Protein AF-A0A9E1UVN9-F1 (afdb_monomer_lite)

Secondary structure (DSSP, 8-state):
-HHHHHHHHHHHHHHHHTGGGS-TT---HHHHHHHHHHHHHHHHHHHHHHHH---HHHHHHHHHHHHHHHHHHHHHHHHHHHHHHHTT--

Sequence (90 aa):
MTWILVAYLLALVYIAGNRDKFPKNMSLWPAWLWFSLVPVSRFVFALFRAGNMRSVRDLALIEVWADGIGWLLLGLSFLCLADIFERQDK

pLDDT: mean 82.47, std 8.05, range [56.66, 91.25]

Foldseek 3Di:
DVVVLVVVVVVLVVCVVVVVVPDPPQDLPQLVVLSVVLVVLLVVLVCCVVPPDPDPVVVVVSVVVNVVSNVVSNVSSVVSVVVSVVVVVD

Structure (mmCIF, N/CA/C/O backbone):
data_AF-A0A9E1UVN9-F1
#
_entry.id   AF-A0A9E1UVN9-F1
#
loop_
_atom_site.group_PDB
_atom_site.id
_atom_site.type_symbol
_atom_site.label_atom_id
_atom_site.label_alt_id
_atom_site.label_comp_id
_atom_site.label_asym_id
_atom_site.label_entity_id
_atom_site.label_seq_id
_atom_site.pdbx_PDB_ins_code
_atom_site.Cartn_x
_atom_site.Cartn_y
_atom_site.Cartn_z
_atom_site.occupancy
_atom_site.B_iso_or_equiv
_atom_site.auth_seq_id
_atom_site.auth_comp_id
_atom_site.auth_asym_id
_atom_site.auth_atom_id
_atom_site.pdbx_PDB_model_num
ATOM 1 N N . MET A 1 1 ? 7.604 -9.471 1.417 1.00 67.75 1 MET A N 1
ATOM 2 C CA . MET A 1 1 ? 6.579 -8.403 1.506 1.00 67.75 1 MET A CA 1
ATOM 3 C C . MET A 1 1 ? 5.153 -8.934 1.359 1.00 67.75 1 MET A C 1
ATOM 5 O O . MET A 1 1 ? 4.322 -8.613 2.194 1.00 67.75 1 MET A O 1
ATOM 9 N N . THR A 1 2 ? 4.860 -9.782 0.368 1.00 77.75 2 THR A N 1
ATOM 10 C CA . THR A 1 2 ? 3.499 -10.288 0.089 1.00 77.75 2 THR A CA 1
ATOM 11 C C . THR A 1 2 ? 2.823 -10.936 1.301 1.00 77.75 2 THR A C 1
ATOM 13 O O . THR A 1 2 ? 1.681 -10.618 1.595 1.00 77.75 2 THR A O 1
ATOM 16 N N . TRP A 1 3 ? 3.550 -11.755 2.069 1.00 84.88 3 TRP A N 1
ATOM 17 C CA . TRP A 1 3 ? 3.033 -12.375 3.296 1.00 84.88 3 TRP A CA 1
ATOM 18 C C . TRP A 1 3 ? 2.610 -11.366 4.373 1.00 84.88 3 TRP A C 1
ATOM 20 O O . TRP A 1 3 ? 1.589 -11.562 5.022 1.00 84.88 3 TRP A O 1
ATOM 30 N N . ILE A 1 4 ? 3.350 -10.262 4.521 1.00 85.12 4 ILE A N 1
ATOM 31 C CA . ILE A 1 4 ? 3.026 -9.191 5.477 1.00 85.12 4 ILE A CA 1
ATOM 32 C C . ILE A 1 4 ? 1.759 -8.457 5.027 1.00 85.12 4 ILE A C 1
ATOM 34 O O . ILE A 1 4 ? 0.889 -8.186 5.846 1.00 85.12 4 ILE A O 1
ATOM 38 N N . LEU A 1 5 ? 1.618 -8.198 3.722 1.00 85.50 5 LEU A N 1
ATOM 39 C CA . LEU A 1 5 ? 0.407 -7.592 3.161 1.00 85.50 5 LEU A CA 1
ATOM 40 C C . LEU A 1 5 ? -0.821 -8.485 3.359 1.00 85.50 5 LEU A C 1
ATOM 42 O O . LEU A 1 5 ? -1.878 -7.980 3.713 1.00 85.50 5 LEU A O 1
ATOM 46 N N . VAL A 1 6 ? -0.681 -9.800 3.168 1.00 87.06 6 VAL A N 1
ATOM 47 C CA . VAL A 1 6 ? -1.769 -10.766 3.391 1.00 87.06 6 VAL A CA 1
ATOM 48 C C . VAL A 1 6 ? -2.156 -10.815 4.868 1.00 87.06 6 VAL A C 1
ATOM 50 O O . VAL A 1 6 ? -3.337 -10.710 5.186 1.00 87.06 6 VAL A O 1
ATOM 53 N N . ALA A 1 7 ? -1.182 -10.917 5.776 1.00 88.31 7 ALA A N 1
ATOM 54 C CA . ALA A 1 7 ? -1.445 -10.911 7.215 1.00 88.31 7 ALA A CA 1
ATOM 55 C C . ALA A 1 7 ? -2.132 -9.610 7.664 1.00 88.31 7 ALA A C 1
ATOM 57 O O . ALA A 1 7 ? -3.100 -9.644 8.423 1.00 88.31 7 ALA A O 1
ATOM 58 N N . TYR A 1 8 ? -1.679 -8.465 7.151 1.00 87.38 8 TYR A N 1
ATOM 59 C CA . TYR A 1 8 ? -2.262 -7.168 7.474 1.00 87.38 8 TYR A CA 1
ATOM 60 C C . TYR A 1 8 ? -3.662 -6.978 6.873 1.00 87.38 8 TYR A C 1
ATOM 62 O O . TYR A 1 8 ? -4.553 -6.469 7.549 1.00 87.38 8 TYR A O 1
ATOM 70 N N . LEU A 1 9 ? -3.898 -7.455 5.646 1.00 88.56 9 LEU A N 1
ATOM 71 C CA . LEU A 1 9 ? -5.231 -7.484 5.044 1.00 88.56 9 LEU A CA 1
ATOM 72 C C . LEU A 1 9 ? -6.199 -8.311 5.895 1.00 88.56 9 LEU A C 1
ATOM 74 O O . LEU A 1 9 ? -7.302 -7.853 6.175 1.00 88.56 9 LEU A O 1
ATOM 78 N N . LEU A 1 10 ? -5.785 -9.500 6.343 1.00 88.94 10 LEU A N 1
ATOM 79 C CA . LEU A 1 10 ? -6.599 -10.339 7.225 1.00 88.94 10 LEU A CA 1
ATOM 80 C C . LEU A 1 10 ? -6.921 -9.621 8.541 1.00 88.94 10 LEU A C 1
ATOM 82 O O . LEU A 1 10 ? -8.062 -9.679 8.994 1.00 88.94 10 LEU A O 1
ATOM 86 N N . ALA A 1 11 ? -5.959 -8.896 9.117 1.00 87.06 11 ALA A N 1
ATOM 87 C CA . ALA A 1 11 ? -6.187 -8.087 10.311 1.00 87.06 11 ALA A CA 1
ATOM 88 C C . ALA A 1 11 ? -7.198 -6.952 10.055 1.00 87.06 11 ALA A C 1
ATOM 90 O O . ALA A 1 11 ? -8.152 -6.803 10.816 1.00 87.06 11 ALA A O 1
ATOM 91 N N . LEU A 1 12 ? -7.049 -6.195 8.961 1.00 85.8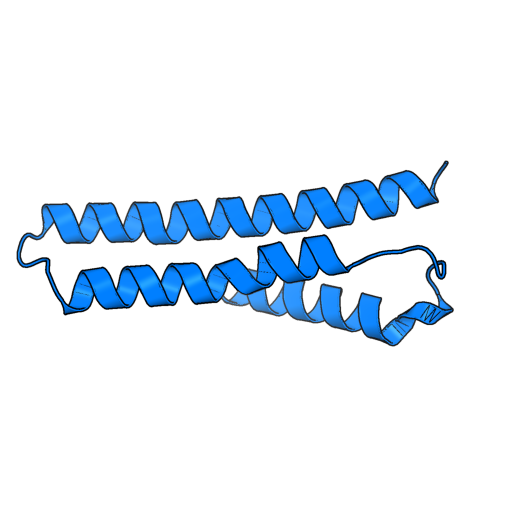1 12 LEU A N 1
ATOM 92 C CA . LEU A 1 12 ? -7.994 -5.139 8.575 1.00 85.81 12 LEU A CA 1
ATOM 93 C C . LEU A 1 12 ? -9.406 -5.685 8.330 1.00 85.81 12 LEU A C 1
ATOM 95 O O . LEU A 1 12 ? -10.382 -5.072 8.763 1.00 85.81 12 LEU A O 1
ATOM 99 N N . VAL A 1 13 ? -9.521 -6.837 7.665 1.00 88.00 13 VAL A N 1
ATOM 100 C CA . VAL A 1 13 ? -10.800 -7.518 7.412 1.00 88.00 13 VAL A CA 1
ATOM 101 C C . VAL A 1 13 ? -11.423 -8.007 8.715 1.00 88.00 13 VAL A C 1
ATOM 103 O O . VAL A 1 13 ? -12.616 -7.807 8.924 1.00 88.00 13 VAL A O 1
ATOM 106 N N . TYR A 1 14 ? -10.629 -8.586 9.617 1.00 86.81 14 TYR A N 1
ATOM 107 C CA . TYR A 1 14 ? -11.104 -9.010 10.931 1.00 86.81 14 TYR A CA 1
ATOM 108 C C . TYR A 1 14 ? -11.654 -7.827 11.738 1.00 86.81 14 TYR A C 1
ATOM 110 O O . TYR A 1 14 ? -12.755 -7.915 12.277 1.00 86.81 14 TYR A O 1
ATOM 118 N N . ILE A 1 15 ? -10.937 -6.700 11.774 1.00 83.62 15 ILE A N 1
ATOM 119 C CA . ILE A 1 15 ? -11.380 -5.487 12.480 1.00 83.62 15 ILE A CA 1
ATOM 120 C C . ILE A 1 15 ? -12.642 -4.902 11.822 1.00 83.62 15 ILE A C 1
ATOM 122 O O . ILE A 1 15 ? -13.558 -4.470 12.518 1.00 83.62 15 ILE A O 1
ATOM 126 N N . ALA A 1 16 ? -12.726 -4.918 10.488 1.00 82.69 16 ALA A N 1
ATOM 127 C CA . ALA A 1 16 ? -13.906 -4.451 9.762 1.00 82.69 16 ALA A CA 1
ATOM 128 C C . ALA A 1 16 ? -15.140 -5.347 9.985 1.00 82.69 16 ALA A C 1
ATOM 130 O O . ALA A 1 16 ? -16.249 -4.825 10.095 1.00 82.69 16 ALA A O 1
ATOM 131 N N . GLY A 1 17 ? -14.953 -6.669 10.068 1.00 82.44 17 GLY A N 1
ATOM 132 C CA . GLY A 1 17 ? -16.020 -7.647 10.300 1.00 82.44 17 GLY A CA 1
ATOM 133 C C . GLY A 1 17 ? -16.495 -7.699 11.753 1.00 82.44 17 GLY A C 1
ATOM 134 O O . GLY A 1 17 ? -17.689 -7.817 11.997 1.00 82.44 17 GLY A O 1
ATOM 135 N N . ASN A 1 18 ? -15.592 -7.522 12.721 1.00 83.31 18 ASN A N 1
ATOM 136 C CA . ASN A 1 18 ? -15.921 -7.456 14.150 1.00 83.31 18 ASN A CA 1
ATOM 137 C C . ASN A 1 18 ? -16.205 -6.022 14.622 1.00 83.31 18 ASN A C 1
ATOM 139 O O . ASN A 1 18 ? -15.870 -5.664 15.752 1.00 83.31 18 ASN A O 1
ATOM 143 N N . ARG A 1 19 ? -16.845 -5.196 13.786 1.00 71.25 19 ARG A N 1
ATOM 144 C CA . ARG A 1 19 ? -17.164 -3.802 14.132 1.00 71.25 19 ARG A CA 1
ATOM 145 C C . ARG A 1 19 ? -17.991 -3.654 15.406 1.00 71.25 19 ARG A C 1
ATOM 147 O O . ARG A 1 19 ? -17.890 -2.612 16.026 1.00 71.25 19 ARG A O 1
ATOM 154 N N . ASP A 1 20 ? -18.730 -4.676 15.830 1.00 71.94 20 ASP A N 1
ATOM 155 C CA . ASP A 1 20 ? -19.488 -4.654 17.089 1.00 71.94 20 ASP A CA 1
ATOM 156 C C . ASP A 1 20 ? -18.597 -4.670 18.343 1.00 71.94 20 ASP A C 1
ATOM 158 O O . ASP A 1 20 ? -19.031 -4.267 19.419 1.00 71.94 20 ASP A O 1
ATOM 162 N N . LYS A 1 21 ? -17.339 -5.117 18.216 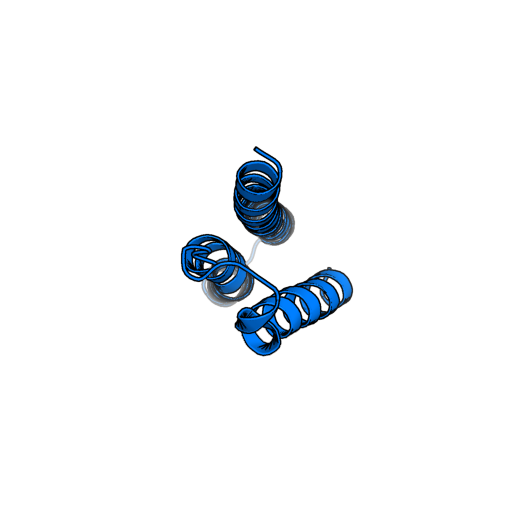1.00 72.12 21 LYS A N 1
ATOM 163 C CA . LYS A 1 21 ? -16.335 -5.083 19.293 1.00 72.12 21 LYS A CA 1
ATOM 164 C C . LYS A 1 21 ? -15.549 -3.769 19.338 1.00 72.12 21 LYS A C 1
ATOM 166 O O . LYS A 1 21 ? -14.733 -3.590 20.236 1.00 72.12 21 LYS A O 1
ATOM 171 N N . PHE A 1 22 ? -15.778 -2.875 18.376 1.00 70.12 22 PHE A N 1
ATOM 172 C CA . PHE A 1 22 ? -15.104 -1.586 18.245 1.00 70.12 22 PHE A CA 1
ATOM 173 C C . PHE A 1 22 ? -16.156 -0.462 18.195 1.00 70.12 22 PHE A C 1
ATOM 175 O O . PHE A 1 22 ? -17.320 -0.703 17.885 1.00 70.12 22 PHE A O 1
ATOM 182 N N . PRO A 1 23 ? -15.824 0.793 18.515 1.00 69.62 23 PRO A N 1
ATOM 183 C CA . PRO A 1 23 ? -16.843 1.835 18.556 1.00 69.62 23 PRO A CA 1
ATOM 184 C C . PRO A 1 23 ? -17.283 2.259 17.165 1.00 69.62 23 PRO A C 1
ATOM 186 O O . PRO A 1 23 ? -16.496 2.332 16.222 1.00 69.62 23 PRO A O 1
ATOM 189 N N . LYS A 1 24 ? -18.548 2.677 17.070 1.00 63.25 24 LYS A N 1
ATOM 190 C CA . LYS A 1 24 ? -19.176 3.162 15.830 1.00 63.25 24 LYS A CA 1
ATOM 191 C C . LYS A 1 24 ? -18.446 4.333 15.157 1.00 63.25 24 LYS A C 1
ATOM 193 O O . LYS A 1 24 ? -18.595 4.506 13.952 1.00 63.25 24 LYS A O 1
ATOM 198 N N . ASN A 1 25 ? -17.635 5.092 15.898 1.00 65.06 25 ASN A N 1
ATOM 199 C CA . ASN A 1 25 ? -16.883 6.238 15.373 1.00 65.06 25 ASN A CA 1
ATOM 200 C C . ASN A 1 25 ? -15.493 5.859 14.816 1.00 65.06 25 ASN A C 1
ATOM 202 O O . ASN A 1 25 ? -14.758 6.727 14.347 1.00 65.06 25 ASN A O 1
ATOM 206 N N . MET A 1 26 ? -15.128 4.573 14.838 1.00 69.12 26 MET A N 1
ATOM 207 C CA . MET A 1 26 ? -13.876 4.052 14.289 1.00 69.12 26 MET A CA 1
ATOM 208 C C . MET A 1 26 ? -13.902 4.067 12.752 1.00 69.12 26 MET A C 1
ATOM 210 O O . MET A 1 26 ? -14.377 3.137 12.091 1.00 69.1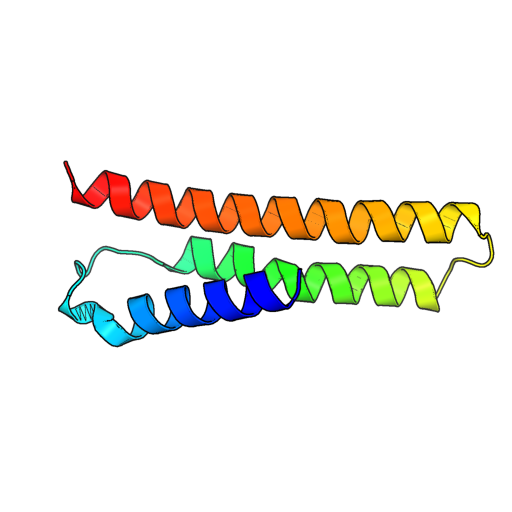2 26 MET A O 1
ATOM 214 N N . SER A 1 27 ? -13.368 5.136 12.158 1.00 76.75 27 SER A N 1
ATOM 215 C CA . SER A 1 27 ? -13.194 5.223 10.707 1.00 76.75 27 SER A CA 1
ATOM 216 C C . SER A 1 27 ? -11.920 4.497 10.273 1.00 76.75 27 SER A C 1
ATOM 218 O O . SER A 1 27 ? -10.829 5.048 10.319 1.00 76.75 27 SER A O 1
ATOM 220 N N . LEU A 1 28 ? -12.063 3.251 9.812 1.00 82.50 28 LEU A N 1
ATOM 221 C CA . LEU A 1 28 ? -10.974 2.461 9.204 1.00 82.50 28 LEU A CA 1
ATOM 222 C C . LEU A 1 28 ? -10.625 2.908 7.774 1.00 82.50 28 LEU A C 1
ATOM 224 O O . LEU A 1 28 ? -9.690 2.391 7.166 1.00 82.50 28 LEU A O 1
ATOM 228 N N . TRP A 1 29 ? -11.401 3.839 7.221 1.00 83.75 29 TRP A N 1
ATOM 229 C CA . TRP A 1 29 ? -11.296 4.292 5.837 1.00 83.75 29 TRP A CA 1
ATOM 230 C C . TRP A 1 29 ? -9.895 4.803 5.456 1.00 83.75 29 TRP A C 1
ATOM 232 O O . TRP A 1 29 ? -9.405 4.410 4.400 1.00 83.75 29 TRP A O 1
ATOM 242 N N . PRO A 1 30 ? -9.201 5.600 6.297 1.00 85.06 30 PRO A N 1
ATOM 243 C CA . PRO A 1 30 ? -7.850 6.067 5.989 1.00 85.06 30 PRO A CA 1
ATOM 244 C C . PRO A 1 30 ? -6.844 4.917 5.875 1.00 85.06 30 PRO A C 1
ATOM 246 O O . PRO A 1 30 ? -6.049 4.893 4.940 1.00 85.06 30 PRO A O 1
ATOM 249 N N . ALA A 1 31 ? -6.910 3.930 6.777 1.00 87.38 31 ALA A N 1
ATOM 250 C CA . ALA A 1 31 ? -6.034 2.758 6.729 1.00 87.38 31 ALA A CA 1
ATOM 251 C C . ALA A 1 31 ? -6.295 1.923 5.462 1.00 87.38 31 ALA A C 1
ATOM 253 O O . ALA A 1 31 ? -5.366 1.562 4.746 1.00 87.38 31 ALA A O 1
ATOM 254 N N . TRP A 1 32 ? -7.566 1.702 5.112 1.00 87.56 32 TRP A N 1
ATOM 255 C CA . TRP A 1 32 ? -7.934 1.028 3.863 1.00 87.56 32 TRP A CA 1
ATOM 256 C C . TRP A 1 32 ? -7.459 1.776 2.615 1.00 87.56 32 TRP A C 1
ATOM 258 O O . TRP A 1 32 ? -6.976 1.144 1.674 1.00 87.56 32 TRP A O 1
ATOM 268 N N . LEU A 1 33 ? -7.545 3.108 2.614 1.00 89.81 33 LEU A N 1
ATOM 269 C CA . LEU A 1 33 ? -7.080 3.934 1.507 1.00 89.81 33 LEU A CA 1
ATOM 270 C C . LEU A 1 33 ? -5.568 3.769 1.301 1.00 89.81 33 LEU A C 1
ATOM 272 O O . LEU A 1 33 ? -5.144 3.394 0.207 1.00 89.81 33 LEU A O 1
ATOM 276 N N . TRP A 1 34 ? -4.764 3.942 2.354 1.00 89.56 34 TRP A N 1
ATOM 277 C CA . TRP A 1 34 ? -3.309 3.774 2.277 1.00 89.56 34 TRP A CA 1
ATOM 278 C C . TRP A 1 34 ? -2.896 2.345 1.916 1.00 89.56 34 TRP A C 1
ATOM 280 O O . TRP A 1 34 ? -2.011 2.157 1.081 1.00 89.56 34 TRP A O 1
ATOM 290 N N . PHE A 1 35 ? -3.579 1.336 2.462 1.00 89.62 35 PHE A N 1
ATOM 291 C CA . PHE A 1 35 ? -3.327 -0.059 2.109 1.00 89.62 35 PHE A CA 1
ATOM 292 C C . PHE A 1 35 ? -3.642 -0.359 0.635 1.00 89.62 35 PHE A C 1
ATOM 294 O O . PHE A 1 35 ? -2.853 -1.017 -0.042 1.00 89.62 35 PHE A O 1
ATOM 301 N N . SER A 1 36 ? -4.754 0.156 0.100 1.00 89.12 36 SER A N 1
ATOM 302 C CA . SER A 1 36 ? -5.138 -0.056 -1.304 1.00 89.12 36 SER A CA 1
ATOM 303 C C . SER A 1 36 ? -4.195 0.622 -2.307 1.00 89.12 36 SER A C 1
ATOM 305 O O . SER A 1 36 ? -4.052 0.150 -3.435 1.00 89.12 36 SER A O 1
ATOM 307 N N . LEU A 1 37 ? -3.478 1.672 -1.894 1.00 90.06 37 LEU A N 1
ATOM 308 C CA . LEU A 1 37 ? -2.451 2.315 -2.718 1.00 90.06 37 LEU A CA 1
ATOM 309 C C . LEU A 1 37 ? -1.199 1.439 -2.904 1.00 90.06 37 LEU A C 1
ATOM 311 O O . LEU A 1 37 ? -0.462 1.630 -3.873 1.00 90.06 37 LEU A O 1
ATOM 315 N N . VAL A 1 38 ? -0.958 0.446 -2.040 1.00 89.38 38 VAL A N 1
ATOM 316 C CA . VAL A 1 38 ? 0.186 -0.474 -2.168 1.00 89.38 38 VAL A CA 1
ATOM 317 C C . VAL A 1 38 ? 0.138 -1.270 -3.486 1.00 89.38 38 VAL A C 1
ATOM 319 O 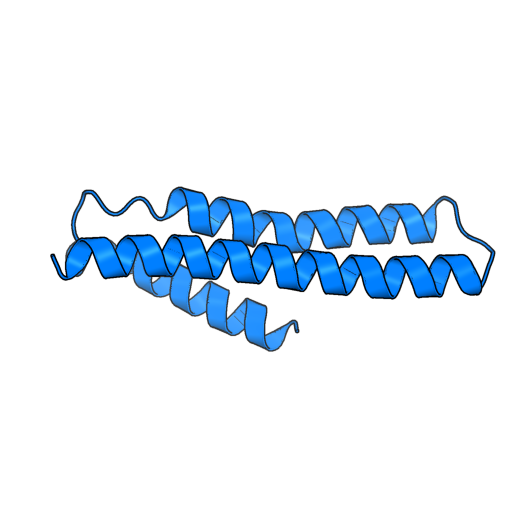O . VAL A 1 38 ? 1.093 -1.180 -4.260 1.00 89.38 38 VAL A O 1
ATOM 322 N N . PRO A 1 39 ? -0.931 -2.020 -3.824 1.00 87.81 39 PRO A N 1
ATOM 323 C CA . PRO A 1 39 ? -1.008 -2.707 -5.114 1.00 87.81 39 PRO A CA 1
ATOM 324 C C . PRO A 1 39 ? -1.077 -1.740 -6.306 1.00 87.81 39 PRO A C 1
ATOM 326 O O . PRO A 1 39 ? -0.501 -2.039 -7.351 1.00 87.81 39 PRO A O 1
ATOM 329 N N . VAL A 1 40 ? -1.712 -0.570 -6.153 1.00 89.00 40 VAL A N 1
ATOM 330 C CA . VAL A 1 40 ? -1.786 0.450 -7.218 1.00 89.00 40 VAL A CA 1
ATOM 331 C C . VAL A 1 40 ? -0.397 0.981 -7.569 1.00 89.00 40 VAL A C 1
ATOM 333 O O . VAL A 1 40 ? -0.034 1.015 -8.742 1.00 89.00 40 VAL A O 1
ATOM 336 N N . SER A 1 41 ? 0.415 1.335 -6.571 1.00 88.94 41 SER A N 1
ATOM 337 C CA . SER A 1 41 ? 1.787 1.800 -6.805 1.00 88.94 41 SER A CA 1
ATOM 338 C C . SER A 1 41 ? 2.627 0.730 -7.506 1.00 88.94 41 SER A C 1
ATOM 340 O O . SER A 1 41 ? 3.305 1.031 -8.487 1.00 88.94 41 SER A O 1
ATOM 342 N N . ARG A 1 42 ? 2.506 -0.542 -7.101 1.00 87.81 42 ARG A N 1
ATOM 343 C CA . ARG A 1 42 ? 3.179 -1.657 -7.786 1.00 87.81 42 ARG A CA 1
ATOM 344 C C . ARG A 1 42 ? 2.743 -1.814 -9.239 1.00 87.81 42 ARG A C 1
ATOM 346 O O . ARG A 1 42 ? 3.593 -2.052 -10.095 1.00 87.81 42 ARG A O 1
ATOM 353 N N . PHE A 1 43 ? 1.456 -1.648 -9.529 1.00 88.19 43 PHE A N 1
ATOM 354 C CA . PHE A 1 43 ? 0.952 -1.679 -10.900 1.00 88.19 43 PHE A CA 1
ATOM 355 C C . PHE A 1 43 ? 1.528 -0.535 -11.748 1.00 88.19 43 PHE A C 1
ATOM 357 O O . PHE A 1 43 ? 2.000 -0.769 -12.858 1.00 88.19 43 PHE A O 1
ATOM 364 N N . VAL A 1 44 ? 1.584 0.682 -11.201 1.00 88.19 44 VAL A N 1
ATOM 365 C CA . VAL A 1 44 ? 2.184 1.847 -11.871 1.00 88.19 44 VAL A CA 1
ATOM 366 C C . VAL A 1 44 ? 3.667 1.608 -12.180 1.00 88.19 44 VAL A C 1
ATOM 368 O O . VAL A 1 44 ? 4.099 1.818 -13.313 1.00 88.19 44 VAL A O 1
ATOM 371 N N . PHE A 1 45 ? 4.448 1.093 -11.226 1.00 86.50 45 PHE A N 1
ATOM 372 C CA . PHE A 1 45 ? 5.857 0.755 -11.465 1.00 86.50 45 PHE A CA 1
ATOM 373 C C . PHE A 1 45 ? 6.042 -0.377 -12.482 1.00 86.50 45 PHE A C 1
ATOM 375 O O . PHE A 1 45 ? 6.978 -0.331 -13.281 1.00 86.50 45 PHE A O 1
ATOM 382 N N . ALA A 1 46 ? 5.137 -1.359 -12.511 1.00 85.88 46 ALA A N 1
ATOM 383 C CA . ALA A 1 46 ? 5.146 -2.406 -13.530 1.00 85.88 46 ALA A CA 1
ATOM 384 C C . ALA A 1 46 ? 4.897 -1.836 -14.939 1.00 85.88 46 ALA A C 1
ATOM 386 O O . ALA A 1 46 ? 5.580 -2.234 -15.884 1.00 85.88 46 ALA A O 1
ATOM 387 N N . LEU A 1 47 ? 3.990 -0.861 -15.080 1.00 85.81 47 LEU A N 1
ATOM 388 C CA . LEU A 1 47 ? 3.772 -0.150 -16.344 1.00 85.81 47 LEU A CA 1
ATOM 389 C C . LEU A 1 47 ? 5.008 0.651 -16.772 1.00 85.81 47 LEU A C 1
ATOM 391 O O . LEU A 1 47 ? 5.410 0.568 -17.932 1.00 85.81 47 LEU A O 1
ATOM 395 N N . PHE A 1 48 ? 5.658 1.367 -15.848 1.00 83.12 48 PHE A N 1
ATOM 396 C CA . PHE A 1 48 ? 6.909 2.080 -16.143 1.00 83.12 48 PHE A CA 1
ATOM 397 C C . PHE A 1 48 ? 8.023 1.133 -16.602 1.00 83.12 48 PHE A C 1
ATOM 399 O O . PHE A 1 48 ? 8.727 1.428 -17.572 1.00 83.12 48 PHE A O 1
ATOM 406 N N . ARG A 1 49 ? 8.143 -0.029 -15.949 1.00 80.94 49 ARG A N 1
ATOM 407 C CA . ARG A 1 49 ? 9.091 -1.083 -16.322 1.00 80.94 49 ARG A CA 1
ATOM 408 C C . ARG A 1 49 ? 8.815 -1.638 -17.721 1.00 80.94 49 ARG A C 1
ATOM 410 O O . ARG A 1 49 ? 9.760 -1.859 -18.471 1.00 80.94 49 ARG A O 1
ATOM 417 N N . ALA A 1 50 ? 7.549 -1.856 -18.073 1.00 81.38 50 ALA A N 1
ATOM 418 C CA . ALA A 1 50 ? 7.162 -2.411 -19.370 1.00 81.38 50 ALA A CA 1
ATOM 419 C C . ALA A 1 50 ? 7.278 -1.398 -20.524 1.00 81.38 50 ALA A C 1
ATOM 421 O O . ALA A 1 50 ? 7.613 -1.781 -21.642 1.00 81.38 50 ALA A O 1
ATOM 422 N N . GLY A 1 51 ? 6.989 -0.119 -20.266 1.00 74.12 51 GLY A N 1
ATOM 423 C CA . GLY A 1 51 ? 6.834 0.888 -21.314 1.00 74.12 51 GLY A CA 1
ATOM 424 C C . GLY A 1 51 ? 8.107 1.627 -21.725 1.00 74.12 51 GLY A C 1
ATOM 425 O O . GLY A 1 51 ? 8.188 2.041 -22.878 1.00 74.12 51 GLY A O 1
ATOM 426 N N . ASN A 1 52 ? 9.077 1.842 -20.821 1.00 66.44 52 ASN A N 1
ATOM 427 C CA . ASN A 1 52 ? 10.026 2.946 -21.040 1.00 66.44 52 ASN A CA 1
ATOM 428 C C . ASN A 1 52 ? 11.494 2.715 -20.637 1.00 66.44 52 ASN A C 1
ATOM 430 O O . ASN A 1 52 ? 12.305 3.620 -20.820 1.00 66.44 52 ASN A O 1
ATOM 434 N N . MET A 1 53 ? 11.884 1.552 -20.097 1.00 61.84 53 MET A N 1
ATOM 435 C CA . MET A 1 53 ? 13.234 1.381 -19.528 1.00 61.84 53 MET A CA 1
ATOM 436 C C . MET A 1 53 ? 13.998 0.197 -20.123 1.00 61.84 53 MET A C 1
ATOM 438 O O . MET A 1 53 ? 13.695 -0.961 -19.858 1.00 61.84 53 MET A O 1
ATOM 442 N N . ARG A 1 54 ? 15.031 0.503 -20.921 1.00 67.06 54 ARG A N 1
ATOM 443 C CA . ARG A 1 54 ? 15.983 -0.479 -21.483 1.00 67.06 54 ARG A CA 1
ATOM 444 C C . ARG A 1 54 ? 17.310 -0.558 -20.715 1.00 67.06 54 ARG A C 1
ATOM 446 O O . ARG A 1 54 ? 18.082 -1.484 -20.934 1.00 67.06 54 ARG A O 1
ATOM 453 N N . SER A 1 55 ? 17.586 0.404 -19.834 1.00 78.88 55 SER A N 1
ATOM 454 C CA . SER A 1 55 ? 18.823 0.475 -19.050 1.00 78.88 55 SER A CA 1
ATOM 455 C C . SER A 1 55 ? 18.698 -0.307 -17.741 1.00 78.88 55 SER A C 1
ATOM 457 O O . SER A 1 55 ? 17.749 -0.123 -16.980 1.00 78.88 55 SER A O 1
ATOM 459 N N . VAL A 1 56 ? 19.698 -1.143 -17.449 1.00 78.44 56 VAL A N 1
ATOM 460 C CA . VAL A 1 56 ? 19.787 -1.954 -16.217 1.00 78.44 56 VAL A CA 1
ATOM 461 C C . VAL A 1 56 ? 19.782 -1.081 -14.956 1.00 78.44 56 VAL A C 1
ATOM 463 O O . VAL A 1 56 ? 19.216 -1.463 -13.935 1.00 78.44 56 VAL A O 1
ATOM 466 N N . ARG A 1 57 ? 20.363 0.124 -15.030 1.00 82.56 57 ARG A N 1
ATOM 467 C CA . ARG A 1 57 ? 20.404 1.069 -13.905 1.00 82.56 57 ARG A CA 1
ATOM 468 C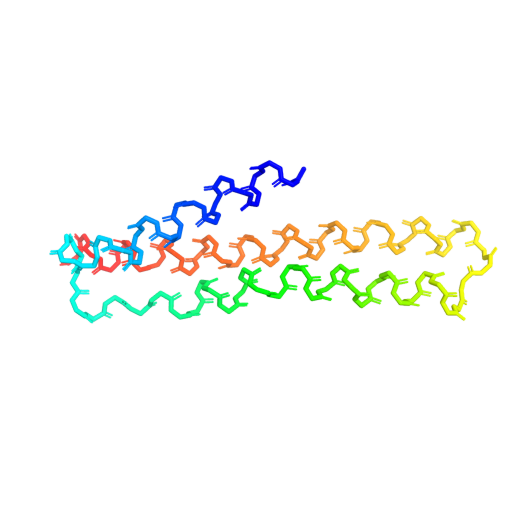 C . ARG A 1 57 ? 19.020 1.616 -13.556 1.00 82.56 57 ARG A C 1
ATOM 470 O O . ARG A 1 57 ? 18.699 1.751 -12.379 1.00 82.56 57 ARG A O 1
ATOM 477 N N . ASP A 1 58 ? 18.204 1.900 -14.566 1.00 80.38 58 ASP A N 1
ATOM 478 C CA . ASP A 1 58 ? 16.881 2.497 -14.365 1.00 80.38 58 ASP A CA 1
ATOM 479 C C . ASP A 1 58 ? 15.890 1.442 -13.840 1.00 80.38 58 ASP A C 1
ATOM 481 O O . ASP A 1 58 ? 15.050 1.733 -12.990 1.00 80.38 58 ASP A O 1
ATOM 485 N N . LEU A 1 59 ? 16.074 0.182 -14.257 1.00 80.44 59 LEU A N 1
ATOM 486 C CA . LEU A 1 59 ? 15.370 -0.983 -13.716 1.00 80.44 59 LEU A CA 1
ATOM 487 C C . LEU A 1 59 ? 15.641 -1.187 -12.218 1.00 80.44 59 LEU A C 1
ATOM 489 O O . LEU A 1 59 ? 14.693 -1.352 -11.451 1.00 80.44 59 LEU A O 1
ATOM 493 N N . ALA A 1 60 ? 16.909 -1.132 -11.796 1.00 84.19 60 ALA A N 1
ATOM 494 C CA . ALA A 1 60 ? 17.277 -1.268 -10.385 1.00 84.19 60 ALA A CA 1
ATOM 495 C C . ALA A 1 60 ? 16.715 -0.119 -9.531 1.00 84.19 60 ALA A C 1
ATOM 497 O O . ALA A 1 60 ? 16.239 -0.340 -8.418 1.00 84.19 60 ALA A O 1
ATOM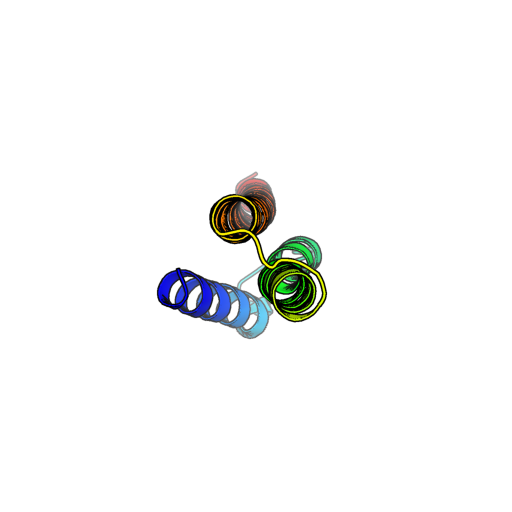 498 N N . LEU A 1 61 ? 16.723 1.108 -10.066 1.00 85.31 61 LEU A N 1
ATOM 499 C CA . LEU A 1 61 ? 16.152 2.270 -9.390 1.00 85.31 61 LEU A CA 1
ATOM 500 C C . LEU A 1 61 ? 14.638 2.099 -9.182 1.00 85.31 61 LEU A C 1
ATOM 502 O O . LEU A 1 61 ? 14.159 2.289 -8.066 1.00 85.31 61 LEU A O 1
ATOM 506 N N . ILE A 1 62 ? 13.895 1.685 -10.217 1.00 84.12 62 ILE A N 1
ATOM 507 C CA . ILE A 1 62 ? 12.457 1.386 -10.098 1.00 84.12 62 ILE A CA 1
ATOM 508 C C . ILE A 1 62 ? 12.192 0.347 -9.018 1.00 84.12 62 ILE A C 1
ATOM 510 O O . ILE A 1 62 ? 11.239 0.503 -8.266 1.00 84.12 62 ILE A O 1
ATOM 514 N N . GLU A 1 63 ? 12.990 -0.715 -8.955 1.00 84.12 63 GLU A N 1
ATOM 515 C CA . GLU A 1 63 ? 12.766 -1.806 -8.009 1.00 84.12 63 GLU A CA 1
ATOM 516 C C . GLU A 1 63 ? 12.901 -1.323 -6.559 1.00 84.12 63 GLU A C 1
ATOM 518 O O . GLU A 1 63 ? 12.009 -1.564 -5.743 1.00 84.12 63 GLU A O 1
ATOM 523 N N . VAL A 1 64 ? 13.934 -0.522 -6.271 1.00 87.75 64 VAL A N 1
ATOM 524 C CA . VAL A 1 64 ? 14.122 0.109 -4.955 1.00 87.75 64 VAL A CA 1
ATOM 525 C C . VAL A 1 64 ? 12.973 1.063 -4.619 1.00 87.75 64 VAL A C 1
ATOM 527 O O . VAL A 1 64 ? 12.457 1.026 -3.502 1.00 87.75 64 VAL A O 1
ATOM 530 N N . TRP A 1 65 ? 12.536 1.899 -5.566 1.00 87.31 65 TRP A N 1
ATOM 531 C CA . TRP A 1 65 ? 11.418 2.820 -5.333 1.00 87.31 65 TRP A CA 1
ATOM 532 C C . TRP A 1 65 ? 10.080 2.099 -5.174 1.00 87.31 65 TRP A C 1
ATOM 534 O O . TRP A 1 65 ? 9.287 2.487 -4.319 1.00 87.31 65 TRP A O 1
ATOM 544 N N . ALA A 1 66 ? 9.830 1.045 -5.949 1.00 85.81 66 ALA A N 1
ATOM 545 C CA . ALA A 1 66 ? 8.605 0.258 -5.879 1.00 85.81 66 ALA A CA 1
ATOM 546 C C . ALA A 1 66 ? 8.462 -0.440 -4.522 1.00 85.81 66 ALA A C 1
ATOM 548 O O . ALA A 1 66 ? 7.371 -0.450 -3.944 1.00 85.81 66 ALA A O 1
ATOM 549 N N . ASP A 1 67 ? 9.557 -0.981 -3.986 1.00 88.19 67 ASP A N 1
ATOM 550 C CA . ASP A 1 67 ? 9.551 -1.563 -2.647 1.00 88.19 67 ASP A CA 1
ATOM 551 C C . ASP A 1 67 ? 9.515 -0.486 -1.558 1.00 88.19 67 ASP A C 1
ATOM 553 O O . ASP A 1 67 ? 8.700 -0.587 -0.640 1.00 88.19 67 ASP A O 1
ATOM 557 N N . GLY A 1 68 ? 10.310 0.581 -1.674 1.00 88.44 68 GLY A N 1
ATOM 558 C CA . GLY A 1 68 ? 10.334 1.680 -0.704 1.00 88.44 68 GLY A CA 1
ATOM 559 C C . GLY A 1 68 ? 8.975 2.368 -0.539 1.00 88.44 68 GLY A C 1
ATOM 560 O O . GLY A 1 68 ? 8.508 2.557 0.585 1.00 88.44 68 GLY A O 1
ATOM 561 N N . ILE A 1 69 ? 8.292 2.674 -1.646 1.00 90.56 69 ILE A N 1
ATOM 562 C CA . ILE A 1 69 ? 6.939 3.248 -1.627 1.00 90.56 69 ILE A CA 1
ATOM 563 C C . ILE A 1 69 ? 5.939 2.251 -1.044 1.00 90.56 69 ILE A C 1
ATOM 565 O O . ILE A 1 69 ? 5.090 2.643 -0.246 1.00 90.56 69 ILE A O 1
ATOM 569 N N . GLY A 1 70 ? 6.060 0.963 -1.373 1.00 89.12 70 GLY A N 1
ATOM 570 C CA . GLY A 1 70 ? 5.223 -0.079 -0.783 1.00 89.12 70 GLY A CA 1
ATOM 571 C C . GLY A 1 70 ? 5.333 -0.133 0.745 1.00 89.12 70 GLY A C 1
ATOM 572 O O . GLY A 1 70 ? 4.311 -0.186 1.431 1.00 89.12 70 GLY A O 1
ATOM 573 N N . TRP A 1 71 ? 6.554 -0.061 1.282 1.00 89.56 71 TRP A N 1
ATOM 574 C CA . TRP A 1 71 ? 6.801 -0.005 2.726 1.00 89.56 71 TRP A CA 1
ATOM 575 C C . TRP A 1 71 ? 6.290 1.284 3.368 1.00 89.56 71 TRP A C 1
ATOM 577 O O . TRP A 1 71 ? 5.699 1.226 4.444 1.00 89.56 71 TRP A O 1
ATOM 587 N N . LEU A 1 72 ? 6.469 2.430 2.709 1.00 91.25 72 LEU A N 1
ATOM 588 C CA . LEU A 1 72 ? 5.994 3.720 3.206 1.00 91.25 72 LEU A CA 1
ATOM 589 C C . LEU A 1 72 ? 4.464 3.765 3.291 1.00 91.25 72 LEU A C 1
ATOM 591 O O . LEU A 1 72 ? 3.918 4.149 4.322 1.00 91.25 72 LEU A O 1
ATOM 595 N N . LEU A 1 73 ? 3.766 3.318 2.244 1.00 91.00 73 LEU A N 1
ATOM 596 C CA . LEU A 1 73 ? 2.302 3.246 2.213 1.00 91.00 73 LEU A CA 1
ATOM 597 C C . LEU A 1 73 ? 1.759 2.276 3.269 1.00 91.00 73 LEU A C 1
ATOM 599 O O . LEU A 1 73 ? 0.784 2.583 3.957 1.00 91.00 73 LEU A O 1
ATOM 603 N N . LEU A 1 74 ? 2.421 1.129 3.445 1.00 90.19 74 LEU A N 1
ATOM 604 C CA . LEU A 1 74 ? 2.082 0.186 4.506 1.00 90.19 74 LEU A CA 1
ATOM 605 C C . LEU A 1 74 ? 2.296 0.809 5.896 1.00 90.19 74 LEU A C 1
ATOM 607 O O . LEU A 1 74 ? 1.432 0.683 6.761 1.00 90.19 74 LEU A O 1
ATOM 611 N N . GLY A 1 75 ? 3.407 1.521 6.103 1.00 88.69 75 GLY A N 1
ATOM 612 C CA . GLY A 1 75 ? 3.700 2.243 7.342 1.00 88.69 75 GLY A CA 1
ATOM 613 C C . GLY A 1 75 ? 2.669 3.330 7.657 1.00 88.69 75 GLY A C 1
ATOM 614 O O . GLY A 1 75 ? 2.207 3.421 8.791 1.00 88.69 75 GLY A O 1
ATOM 615 N N . LEU A 1 76 ? 2.237 4.099 6.653 1.00 90.19 76 LEU A N 1
ATOM 616 C CA . LEU A 1 76 ? 1.154 5.079 6.797 1.00 90.19 76 LEU A CA 1
ATOM 617 C C . LEU A 1 76 ? -0.172 4.411 7.172 1.00 90.19 76 LEU A C 1
ATOM 619 O O . LEU A 1 76 ? -0.874 4.895 8.058 1.00 90.19 76 LEU A O 1
ATOM 623 N N . SER A 1 77 ? -0.486 3.265 6.564 1.00 89.56 77 SER A N 1
ATOM 624 C CA . SER A 1 77 ? -1.659 2.473 6.942 1.00 89.56 77 SER A CA 1
ATOM 625 C C . SER A 1 77 ? -1.594 2.020 8.406 1.00 89.56 77 SER A C 1
ATOM 627 O O . SER A 1 77 ? -2.593 2.111 9.124 1.00 89.56 77 SER A O 1
ATOM 629 N N . PHE A 1 78 ? -0.423 1.576 8.876 1.00 88.44 78 PHE A N 1
ATOM 630 C CA . PHE A 1 78 ? -0.206 1.222 10.281 1.00 88.44 78 PHE A CA 1
ATOM 631 C C . PHE A 1 78 ? -0.363 2.417 11.219 1.00 88.44 78 PHE A C 1
ATOM 633 O O . PHE A 1 78 ? -1.030 2.281 12.238 1.00 88.44 78 PHE A O 1
ATOM 640 N N . LEU A 1 79 ? 0.202 3.576 10.874 1.00 89.12 79 LEU A N 1
ATOM 641 C CA . LEU A 1 79 ? 0.072 4.802 11.666 1.00 89.12 79 LEU A CA 1
ATOM 642 C C . LEU A 1 79 ? -1.389 5.238 11.792 1.00 89.12 79 LEU A C 1
ATOM 644 O O . LEU A 1 79 ? -1.835 5.554 12.890 1.00 89.12 79 LEU A O 1
ATOM 648 N N . CYS A 1 80 ? -2.157 5.184 10.700 1.00 85.81 80 CYS A N 1
ATOM 649 C CA . CYS A 1 80 ? -3.593 5.450 10.753 1.00 85.81 80 CYS A CA 1
ATOM 650 C C . CYS A 1 80 ? -4.324 4.454 11.658 1.00 85.81 80 CYS A C 1
ATOM 652 O O . CYS A 1 80 ? -5.206 4.853 12.407 1.00 85.81 80 CYS A O 1
ATOM 654 N N . LEU A 1 81 ? -3.969 3.168 11.606 1.00 84.88 81 LEU A N 1
ATOM 655 C CA . LEU A 1 81 ? -4.563 2.163 12.485 1.00 84.88 81 LEU A CA 1
ATOM 656 C C . LEU A 1 81 ? -4.208 2.425 13.961 1.00 84.88 81 LEU A C 1
ATOM 658 O O . LEU A 1 81 ? -5.080 2.347 14.821 1.00 84.88 81 LEU A O 1
ATOM 662 N N . ALA A 1 82 ? -2.946 2.756 14.243 1.00 85.44 82 ALA A N 1
ATOM 663 C CA . ALA A 1 82 ? -2.443 3.029 15.584 1.00 85.44 82 ALA A CA 1
ATOM 664 C C . ALA A 1 82 ? -3.087 4.278 16.204 1.00 85.44 82 ALA A C 1
ATOM 666 O O . ALA A 1 82 ? -3.527 4.200 17.345 1.00 85.44 82 ALA A O 1
ATOM 667 N N . ASP A 1 83 ? -3.233 5.377 15.451 1.00 84.38 83 ASP A N 1
ATOM 668 C CA . ASP A 1 83 ? -3.942 6.587 15.911 1.00 84.38 83 ASP A CA 1
ATOM 669 C C . ASP A 1 83 ? -5.387 6.267 16.309 1.00 84.38 83 ASP A C 1
ATOM 671 O O . ASP A 1 83 ? -5.892 6.750 17.322 1.00 84.38 83 ASP A O 1
ATOM 675 N N . ILE A 1 84 ? -6.053 5.395 15.546 1.00 80.19 84 ILE A N 1
ATOM 676 C CA . ILE A 1 84 ? -7.415 4.981 15.872 1.00 80.19 84 ILE A CA 1
ATOM 677 C C . ILE A 1 84 ? -7.453 4.203 17.190 1.00 80.19 84 ILE A C 1
ATOM 679 O O . ILE A 1 84 ? -8.343 4.464 17.996 1.00 80.19 84 ILE A O 1
ATOM 683 N N . PHE A 1 85 ? -6.518 3.273 17.411 1.00 78.56 85 PHE A N 1
ATOM 684 C CA . PHE A 1 85 ? -6.425 2.518 18.664 1.00 78.56 85 PHE A CA 1
ATOM 685 C C . PHE A 1 85 ? -6.021 3.400 19.851 1.00 78.56 85 PHE A C 1
ATOM 687 O O . PHE A 1 85 ? -6.591 3.249 20.924 1.00 78.56 85 PHE A O 1
ATOM 694 N N . GLU A 1 86 ? -5.119 4.366 19.672 1.00 80.31 86 GLU A N 1
ATOM 695 C CA . GLU A 1 86 ? -4.740 5.303 20.738 1.00 80.31 86 GLU A CA 1
ATOM 696 C C . GLU A 1 86 ? -5.926 6.182 21.166 1.00 80.31 86 GLU A C 1
ATOM 698 O O . GLU A 1 86 ? -6.107 6.462 22.349 1.00 80.31 86 GLU A O 1
ATOM 703 N N . ARG A 1 87 ? -6.790 6.574 20.221 1.00 75.38 87 ARG A N 1
ATOM 704 C CA . ARG A 1 87 ? -8.041 7.287 20.528 1.00 75.38 87 ARG A CA 1
ATOM 705 C C . ARG A 1 87 ? -9.082 6.433 21.259 1.00 75.38 87 ARG A C 1
ATOM 707 O O . ARG A 1 87 ? -10.067 7.002 21.709 1.00 75.38 87 ARG A O 1
ATOM 714 N N . GLN A 1 88 ? -8.921 5.109 21.325 1.00 67.69 88 GLN A N 1
ATOM 715 C CA . GLN A 1 88 ? -9.814 4.223 22.087 1.00 67.69 88 GLN A CA 1
ATOM 716 C C . GLN A 1 88 ? -9.461 4.130 23.568 1.00 67.69 88 GLN A C 1
ATOM 718 O O . GLN A 1 88 ? -10.336 3.829 24.371 1.00 67.69 88 GLN A O 1
ATOM 723 N N . ASP A 1 89 ? -8.191 4.341 23.910 1.00 62.12 89 ASP A N 1
ATOM 724 C CA . ASP A 1 89 ? -7.661 4.139 25.265 1.00 62.12 89 ASP A CA 1
ATOM 725 C C . ASP A 1 89 ? -7.737 5.419 26.130 1.00 62.12 89 ASP A C 1
ATOM 727 O O . ASP A 1 89 ? -7.370 5.409 27.303 1.00 62.12 89 ASP A O 1
ATOM 731 N N . LYS A 1 90 ? -8.196 6.535 25.545 1.00 56.66 90 LYS A N 1
ATOM 732 C CA . LYS A 1 90 ? -8.408 7.839 26.198 1.00 56.66 90 LYS A CA 1
ATOM 733 C C . LYS A 1 90 ? -9.891 8.094 26.427 1.00 56.66 90 LYS A C 1
ATOM 735 O O . LYS A 1 90 ? -10.216 8.622 27.512 1.00 56.66 90 LYS A O 1
#

Radius of gyration: 16.37 Å; chains: 1; bounding box: 40×20×48 Å